Protein AF-A0ABD7Q8H3-F1 (afdb_monomer)

Structure (mmCIF, N/CA/C/O backbone):
data_AF-A0ABD7Q8H3-F1
#
_entry.id   AF-A0ABD7Q8H3-F1
#
loop_
_atom_site.group_PDB
_atom_site.id
_atom_site.type_symbol
_atom_site.label_atom_id
_atom_site.label_alt_id
_atom_site.label_comp_id
_atom_site.label_asym_id
_atom_site.label_entity_id
_atom_site.label_seq_id
_atom_site.pdbx_PDB_ins_code
_atom_site.Cartn_x
_atom_site.Cartn_y
_atom_site.Cartn_z
_atom_site.occupancy
_atom_site.B_iso_or_equiv
_atom_site.auth_seq_id
_atom_site.auth_comp_id
_atom_site.auth_asym_id
_atom_site.auth_atom_id
_atom_site.pdbx_PDB_model_num
ATOM 1 N N . MET A 1 1 ? 25.538 12.477 -61.013 1.00 58.2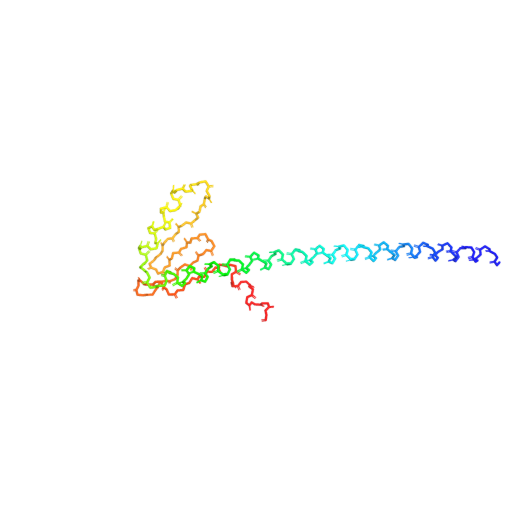5 1 MET A N 1
ATOM 2 C CA . MET A 1 1 ? 25.106 11.161 -60.481 1.00 58.25 1 MET A CA 1
ATOM 3 C C . MET A 1 1 ? 25.909 10.703 -59.263 1.00 58.25 1 MET A C 1
ATOM 5 O O . MET A 1 1 ? 25.280 10.370 -58.277 1.00 58.25 1 MET A O 1
ATOM 9 N N . LYS A 1 2 ? 27.255 10.730 -59.253 1.00 66.94 2 LYS A N 1
ATOM 10 C CA . LYS A 1 2 ? 28.047 10.292 -58.075 1.00 66.94 2 LYS A CA 1
ATOM 11 C C . LYS A 1 2 ? 27.772 11.096 -56.788 1.00 66.94 2 LYS A C 1
ATOM 13 O O . LYS A 1 2 ? 27.602 10.501 -55.733 1.00 66.94 2 LYS A O 1
ATOM 18 N N . SER A 1 3 ? 27.672 12.425 -56.883 1.00 71.25 3 SER A N 1
ATOM 19 C CA . SER A 1 3 ? 27.468 13.298 -55.710 1.00 71.25 3 SER A CA 1
ATOM 20 C C . SER A 1 3 ? 26.106 13.084 -55.029 1.00 71.25 3 SER A C 1
ATOM 22 O O . SER A 1 3 ? 26.025 12.955 -53.813 1.00 71.25 3 SER A O 1
ATOM 24 N N . THR A 1 4 ? 25.033 12.928 -55.813 1.00 83.38 4 THR A N 1
ATOM 25 C CA . THR A 1 4 ? 23.686 12.631 -55.297 1.00 83.38 4 THR A CA 1
ATOM 26 C C . THR A 1 4 ? 23.614 11.263 -54.619 1.00 83.38 4 THR A C 1
ATOM 28 O O . THR A 1 4 ? 22.991 11.140 -53.572 1.00 83.38 4 THR A O 1
ATOM 31 N N . THR A 1 5 ? 24.294 10.244 -55.156 1.00 87.50 5 THR A N 1
ATOM 32 C CA . THR A 1 5 ? 24.365 8.918 -54.520 1.00 87.50 5 THR A CA 1
ATOM 33 C C . THR A 1 5 ? 25.112 8.964 -53.185 1.00 87.50 5 THR A C 1
ATOM 35 O O . THR A 1 5 ? 24.667 8.347 -52.224 1.00 87.50 5 THR A O 1
ATOM 38 N N . ILE A 1 6 ? 26.202 9.735 -53.090 1.00 89.56 6 ILE A N 1
ATOM 39 C CA . ILE A 1 6 ? 26.955 9.914 -51.836 1.00 89.56 6 ILE A CA 1
ATOM 40 C C . ILE A 1 6 ? 26.085 10.590 -50.767 1.00 89.56 6 ILE A C 1
ATOM 42 O O . ILE A 1 6 ? 26.047 10.124 -49.632 1.00 89.56 6 ILE A O 1
ATOM 46 N N . ILE A 1 7 ? 25.335 11.636 -51.129 1.00 90.94 7 ILE A N 1
ATOM 47 C CA . ILE A 1 7 ? 24.422 12.328 -50.204 1.00 90.94 7 ILE A CA 1
ATOM 48 C C . ILE A 1 7 ? 23.332 11.378 -49.686 1.00 90.94 7 ILE A C 1
ATOM 50 O O . ILE A 1 7 ? 23.050 11.371 -48.490 1.00 90.94 7 ILE A O 1
ATOM 54 N N . LEU A 1 8 ? 22.755 10.542 -50.556 1.00 92.06 8 LEU A N 1
ATOM 55 C CA . LEU A 1 8 ? 21.747 9.554 -50.156 1.00 92.06 8 LEU A CA 1
ATOM 56 C C . LEU A 1 8 ? 22.313 8.503 -49.194 1.00 92.06 8 LEU A C 1
ATOM 58 O O . LEU A 1 8 ? 21.658 8.167 -48.213 1.00 92.06 8 LEU A O 1
ATOM 62 N N . ILE A 1 9 ? 23.536 8.022 -49.435 1.00 93.38 9 ILE A N 1
ATOM 63 C CA . ILE A 1 9 ? 24.203 7.066 -48.540 1.00 93.38 9 ILE A CA 1
ATOM 64 C C . ILE A 1 9 ? 24.459 7.704 -47.172 1.00 93.38 9 ILE A C 1
ATOM 66 O O . ILE A 1 9 ? 24.145 7.102 -46.150 1.00 93.38 9 ILE A O 1
ATOM 70 N N . ILE A 1 10 ? 24.979 8.934 -47.136 1.00 93.75 10 ILE A N 1
ATOM 71 C CA . ILE A 1 10 ? 25.223 9.656 -45.880 1.00 93.75 10 ILE A CA 1
ATOM 72 C C . ILE A 1 10 ? 23.908 9.874 -45.124 1.00 93.75 10 ILE A C 1
ATOM 74 O O . ILE A 1 10 ? 23.838 9.612 -43.925 1.00 93.75 10 ILE A O 1
ATOM 78 N N . SER A 1 11 ? 22.851 10.298 -45.819 1.00 93.25 11 SER A N 1
ATOM 79 C CA . SER A 1 11 ? 21.527 10.485 -45.222 1.00 93.25 11 SER A CA 1
ATOM 80 C C . SER A 1 11 ? 20.966 9.181 -44.654 1.00 93.25 11 SER A C 1
ATOM 82 O O . SER A 1 11 ? 20.449 9.187 -43.539 1.00 93.25 11 SER A O 1
ATOM 84 N N . LEU A 1 12 ? 21.127 8.061 -45.367 1.00 95.12 12 LEU A N 1
ATOM 85 C CA . LEU A 1 12 ? 20.707 6.743 -44.897 1.00 95.12 12 LEU A CA 1
ATOM 86 C C . LEU A 1 12 ? 21.465 6.322 -43.634 1.00 95.12 12 LEU A C 1
ATOM 88 O O . LEU A 1 12 ? 20.851 5.835 -42.689 1.00 95.12 12 LEU A O 1
ATOM 92 N N . VAL A 1 13 ? 22.783 6.538 -43.596 1.00 95.81 13 VAL A N 1
ATOM 93 C CA . VAL A 1 13 ? 23.608 6.225 -42.421 1.00 95.81 13 VAL A CA 1
ATOM 94 C C . VAL A 1 13 ? 23.176 7.070 -41.224 1.00 95.81 13 VAL A C 1
ATOM 96 O O . VAL A 1 13 ? 22.941 6.522 -40.150 1.00 95.81 13 VAL A O 1
ATOM 99 N N . ILE A 1 14 ? 23.006 8.383 -41.405 1.00 95.81 14 ILE A N 1
ATOM 100 C CA . ILE A 1 14 ? 22.557 9.284 -40.334 1.00 95.81 14 ILE A CA 1
ATOM 101 C C . ILE A 1 14 ? 21.175 8.869 -39.825 1.00 95.81 14 ILE A C 1
ATOM 103 O O . ILE A 1 14 ? 20.973 8.778 -38.616 1.00 95.81 14 ILE A O 1
ATOM 107 N N . LEU A 1 15 ? 20.236 8.576 -40.728 1.00 96.38 15 LEU A N 1
ATOM 108 C CA . LEU A 1 15 ? 18.890 8.150 -40.355 1.00 96.38 15 LEU A CA 1
ATOM 109 C C . LEU A 1 15 ? 18.916 6.820 -39.597 1.00 96.38 15 LEU A C 1
ATOM 111 O O . LEU A 1 15 ? 18.246 6.687 -38.578 1.00 96.38 15 LEU A O 1
ATOM 115 N N . SER A 1 16 ? 19.734 5.865 -40.044 1.00 96.06 16 SER A N 1
ATOM 116 C CA . SER A 1 16 ? 19.905 4.582 -39.363 1.00 96.06 16 SER A CA 1
ATOM 117 C C . SER A 1 16 ? 20.449 4.760 -37.945 1.00 96.06 16 SER A C 1
ATOM 119 O O . SER A 1 16 ? 19.958 4.105 -37.029 1.00 96.06 16 SER A O 1
ATOM 121 N N . VAL A 1 17 ? 21.431 5.645 -37.751 1.00 96.56 17 VAL A N 1
ATOM 122 C CA . VAL A 1 17 ? 21.981 5.962 -36.423 1.00 96.56 17 VAL A CA 1
ATOM 123 C C . VAL A 1 17 ? 20.937 6.662 -35.550 1.00 96.56 17 VAL A C 1
ATOM 125 O O . VAL A 1 17 ? 20.802 6.356 -34.369 1.00 96.56 17 VAL A O 1
ATOM 128 N N . LEU A 1 18 ? 20.152 7.578 -36.116 1.00 96.38 18 LEU A N 1
ATOM 129 C CA . LEU A 1 18 ? 19.094 8.253 -35.368 1.00 96.38 18 LEU A CA 1
ATOM 130 C C . LEU A 1 18 ? 18.010 7.260 -34.919 1.00 96.38 18 LEU A C 1
ATOM 132 O O . LEU A 1 18 ? 17.561 7.304 -33.775 1.00 96.38 18 LEU A O 1
ATOM 136 N N . CYS A 1 19 ? 17.626 6.330 -35.797 1.00 95.75 19 CYS A N 1
ATOM 137 C CA . CYS A 1 19 ? 16.670 5.274 -35.481 1.00 95.75 19 CYS A CA 1
ATOM 138 C C . CYS A 1 19 ? 17.167 4.365 -34.353 1.00 95.75 19 CYS A C 1
ATOM 140 O O . CYS A 1 19 ? 16.385 4.049 -33.457 1.00 95.75 19 CYS A O 1
ATOM 142 N N . THR A 1 20 ? 18.444 3.967 -34.351 1.00 95.62 20 THR A N 1
ATOM 143 C CA . THR A 1 20 ? 18.988 3.135 -33.267 1.00 95.62 20 THR A CA 1
ATOM 144 C C . THR A 1 20 ? 19.036 3.882 -31.937 1.00 95.62 20 THR A C 1
ATOM 146 O O . THR A 1 20 ? 18.679 3.303 -30.913 1.00 95.62 20 THR A O 1
ATOM 149 N N . VAL A 1 21 ? 19.387 5.173 -31.937 1.00 96.12 21 VAL A N 1
ATOM 150 C CA . VAL A 1 21 ? 19.359 6.009 -30.723 1.00 96.12 21 VAL A CA 1
ATOM 151 C C . VAL A 1 21 ? 17.937 6.151 -30.177 1.00 96.12 21 VAL A C 1
ATOM 153 O O . VAL A 1 21 ? 17.719 5.972 -28.980 1.00 96.12 21 VAL A O 1
ATOM 156 N N . LEU A 1 22 ? 16.951 6.427 -31.035 1.00 95.38 22 LEU A N 1
ATOM 157 C CA . LEU A 1 22 ? 15.552 6.537 -30.614 1.00 95.38 22 LEU A CA 1
ATOM 158 C C . LEU A 1 22 ? 15.008 5.210 -30.078 1.00 95.38 22 LEU A C 1
ATOM 160 O O . LEU A 1 22 ? 14.326 5.206 -29.055 1.00 95.38 22 LEU A O 1
ATOM 164 N N . ALA A 1 23 ? 15.339 4.089 -30.724 1.00 94.50 23 ALA A N 1
ATOM 165 C CA . ALA A 1 23 ? 14.965 2.763 -30.241 1.00 94.50 23 ALA A CA 1
ATOM 166 C C . ALA A 1 23 ? 15.582 2.473 -28.863 1.00 94.50 23 ALA A C 1
ATOM 168 O O . ALA A 1 23 ? 14.883 1.996 -27.971 1.00 94.50 23 ALA A O 1
ATOM 169 N N . TYR A 1 24 ? 16.856 2.822 -28.660 1.00 94.12 24 TYR A N 1
ATOM 170 C CA . TYR A 1 24 ? 17.528 2.680 -27.368 1.00 94.12 24 TYR A CA 1
ATOM 171 C C . TYR A 1 24 ? 16.844 3.507 -26.270 1.00 94.12 24 TYR A C 1
ATOM 173 O O . TYR A 1 24 ? 16.498 2.963 -25.223 1.00 94.12 24 TYR A O 1
ATOM 181 N N . LEU A 1 25 ? 16.572 4.792 -26.526 1.00 93.81 25 LEU A N 1
ATOM 182 C CA . LEU A 1 25 ? 15.872 5.664 -25.573 1.00 93.81 25 LEU A CA 1
ATOM 183 C C . LEU A 1 25 ? 14.458 5.163 -25.260 1.00 93.81 25 LEU A C 1
ATOM 185 O O . LEU A 1 25 ? 13.993 5.272 -24.126 1.00 93.81 25 LEU A O 1
ATOM 189 N N . TRP A 1 26 ? 13.767 4.604 -26.255 1.00 94.19 26 TRP A N 1
ATOM 190 C CA . TRP A 1 26 ? 12.443 4.027 -26.057 1.00 94.19 26 TRP A CA 1
ATOM 191 C C . TRP A 1 26 ? 12.490 2.806 -25.140 1.00 94.19 26 TRP A C 1
ATOM 193 O O . TRP A 1 26 ? 11.663 2.682 -24.234 1.00 94.19 26 TRP A O 1
ATOM 203 N N . ILE A 1 27 ? 13.455 1.911 -25.357 1.00 92.75 27 ILE A N 1
ATOM 204 C CA . ILE A 1 27 ? 13.649 0.712 -24.536 1.00 92.75 27 ILE A CA 1
ATOM 205 C C . ILE A 1 27 ? 14.003 1.110 -23.104 1.00 92.75 27 ILE A C 1
ATOM 207 O O . ILE A 1 27 ? 13.343 0.652 -22.175 1.00 92.75 27 ILE A O 1
ATOM 211 N N . ASP A 1 28 ? 14.971 2.007 -22.922 1.00 92.44 28 ASP A N 1
ATOM 212 C CA . ASP A 1 28 ? 15.404 2.476 -21.602 1.00 92.44 28 ASP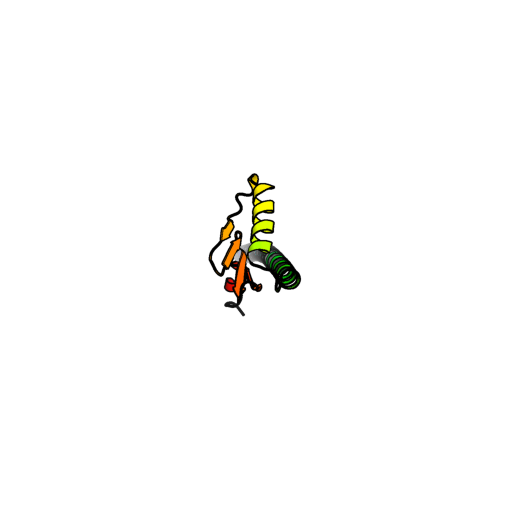 A CA 1
ATOM 213 C C . ASP A 1 28 ? 14.251 3.112 -20.812 1.00 92.44 28 ASP A C 1
ATOM 215 O O . ASP A 1 28 ? 13.980 2.753 -19.661 1.00 92.44 28 ASP A O 1
ATOM 219 N N . ARG A 1 29 ? 13.469 3.974 -21.473 1.00 89.19 29 ARG A N 1
ATOM 220 C CA . ARG A 1 29 ? 12.274 4.573 -20.875 1.00 89.19 29 ARG A CA 1
ATOM 221 C C . ARG A 1 29 ? 11.207 3.530 -20.543 1.00 89.19 29 ARG A C 1
ATOM 223 O O . ARG A 1 29 ? 10.559 3.646 -19.506 1.00 89.19 29 ARG A O 1
ATOM 230 N N . SER A 1 30 ? 11.015 2.527 -21.399 1.00 91.56 30 SER A N 1
ATOM 231 C CA . SER A 1 30 ? 10.035 1.456 -21.171 1.00 91.56 30 SER A CA 1
ATOM 232 C C . SER A 1 30 ? 10.424 0.590 -19.976 1.00 91.56 30 SER A C 1
ATOM 234 O O . SER A 1 30 ? 9.574 0.271 -19.148 1.00 91.56 30 SER A O 1
ATOM 236 N N . ILE A 1 31 ? 11.710 0.257 -19.852 1.00 89.25 31 ILE A N 1
ATOM 237 C CA . ILE A 1 31 ? 12.250 -0.491 -18.716 1.00 89.25 31 ILE A CA 1
ATOM 238 C C . ILE A 1 31 ? 12.096 0.330 -17.436 1.00 89.25 31 ILE A C 1
ATOM 240 O O . ILE A 1 31 ? 11.533 -0.161 -16.460 1.00 89.25 31 ILE A O 1
ATOM 244 N N . THR A 1 32 ? 12.521 1.594 -17.453 1.00 91.12 32 THR A N 1
ATOM 245 C CA . THR A 1 32 ? 12.385 2.497 -16.303 1.00 91.12 32 THR A CA 1
ATOM 246 C C . THR A 1 32 ? 10.929 2.601 -15.854 1.00 91.12 32 THR A C 1
ATOM 248 O O . THR A 1 32 ? 10.637 2.455 -14.669 1.00 91.12 32 THR A O 1
ATOM 251 N N . LEU A 1 33 ? 9.995 2.774 -16.794 1.00 91.19 33 LEU A N 1
ATOM 252 C CA . LEU A 1 33 ? 8.566 2.813 -16.493 1.00 91.19 33 LEU A CA 1
ATOM 253 C C . LEU A 1 33 ? 8.072 1.494 -15.882 1.00 91.19 33 LEU A C 1
ATOM 255 O O . LEU A 1 33 ? 7.334 1.517 -14.900 1.00 91.19 33 LEU A O 1
ATOM 259 N N . ALA A 1 34 ? 8.494 0.351 -16.427 1.00 91.12 34 ALA A N 1
ATOM 260 C CA . ALA A 1 34 ? 8.119 -0.958 -15.905 1.00 91.12 34 ALA A CA 1
ATOM 261 C C . ALA A 1 34 ? 8.604 -1.161 -14.462 1.00 91.12 34 ALA A C 1
ATOM 263 O O . ALA A 1 34 ? 7.839 -1.634 -13.624 1.00 91.12 34 ALA A O 1
ATOM 264 N N . TYR A 1 35 ? 9.838 -0.757 -14.150 1.00 89.56 35 TYR A N 1
ATOM 265 C CA . TYR A 1 35 ? 10.377 -0.842 -12.792 1.00 89.56 35 TYR A CA 1
ATOM 266 C C . TYR A 1 35 ? 9.679 0.106 -11.821 1.00 89.56 35 TYR A C 1
ATOM 268 O O . TYR A 1 35 ? 9.355 -0.307 -10.709 1.00 89.56 35 TYR A O 1
ATOM 276 N N . VAL A 1 36 ? 9.404 1.348 -12.229 1.00 91.19 36 VAL A N 1
ATOM 277 C CA . VAL A 1 36 ? 8.653 2.301 -11.398 1.00 91.19 36 VAL A CA 1
ATOM 278 C C . VAL A 1 36 ? 7.262 1.751 -11.087 1.00 91.19 36 VAL A C 1
ATOM 280 O O . VAL A 1 36 ? 6.872 1.714 -9.921 1.00 91.19 36 VAL A O 1
ATOM 283 N N . ASN A 1 37 ? 6.553 1.241 -12.095 1.00 89.44 37 ASN A N 1
ATOM 284 C CA . ASN A 1 37 ? 5.235 0.639 -11.902 1.00 89.44 37 ASN A CA 1
ATOM 285 C C . ASN A 1 37 ? 5.306 -0.584 -10.983 1.00 89.44 37 ASN A C 1
ATOM 287 O O . ASN A 1 37 ? 4.528 -0.685 -10.041 1.00 89.44 37 ASN A O 1
ATOM 291 N N . ALA A 1 38 ? 6.275 -1.480 -11.194 1.00 88.50 38 ALA A N 1
ATOM 292 C CA . ALA A 1 38 ? 6.457 -2.653 -10.344 1.00 88.50 38 ALA A CA 1
ATOM 293 C C . ALA A 1 38 ? 6.779 -2.277 -8.888 1.00 88.50 38 ALA A C 1
ATOM 295 O O . ALA A 1 38 ? 6.285 -2.932 -7.969 1.00 88.50 38 ALA A O 1
ATOM 296 N N . SER A 1 39 ? 7.572 -1.221 -8.675 1.00 85.31 39 SER A N 1
ATOM 297 C CA . SER A 1 39 ? 7.886 -0.693 -7.345 1.00 85.31 39 SER A CA 1
ATOM 298 C C . SER A 1 39 ? 6.619 -0.203 -6.650 1.00 85.31 39 SER A C 1
ATOM 300 O O . SER A 1 39 ? 6.290 -0.696 -5.572 1.00 85.31 39 SER A O 1
ATOM 302 N N . VAL A 1 40 ? 5.862 0.685 -7.300 1.00 87.19 40 VAL A N 1
ATOM 303 C CA . VAL A 1 40 ? 4.599 1.226 -6.773 1.00 87.19 40 VAL A CA 1
ATOM 304 C C . VAL A 1 40 ? 3.604 0.102 -6.476 1.00 87.19 40 VAL A C 1
ATOM 306 O O . VAL A 1 40 ? 3.072 0.015 -5.370 1.00 87.19 40 VAL A O 1
ATOM 309 N N . ASP A 1 41 ? 3.421 -0.824 -7.414 1.00 88.00 41 ASP A N 1
ATOM 310 C CA . ASP A 1 41 ? 2.554 -1.988 -7.252 1.00 88.00 41 ASP A CA 1
ATOM 311 C C . ASP A 1 41 ? 2.967 -2.867 -6.065 1.00 88.00 41 ASP A C 1
ATOM 313 O O . ASP A 1 41 ? 2.119 -3.382 -5.332 1.00 88.00 41 ASP A O 1
ATOM 317 N N . SER A 1 42 ? 4.272 -3.077 -5.873 1.00 87.31 42 SER A N 1
ATOM 318 C CA . SER A 1 42 ? 4.793 -3.881 -4.767 1.00 87.31 42 SER A CA 1
ATOM 319 C C . SER A 1 42 ? 4.560 -3.215 -3.411 1.00 87.31 42 SER A C 1
ATOM 321 O O . SER A 1 42 ? 4.126 -3.888 -2.474 1.00 87.31 42 SER A O 1
ATOM 323 N N . GLU A 1 43 ? 4.755 -1.898 -3.319 1.00 87.06 43 GLU A N 1
ATOM 324 C CA . GLU A 1 43 ? 4.496 -1.125 -2.106 1.00 87.06 43 GLU A CA 1
ATOM 325 C C . GLU A 1 43 ? 3.009 -1.134 -1.748 1.00 87.06 43 GLU A C 1
ATOM 327 O O . GLU A 1 43 ? 2.645 -1.384 -0.596 1.00 87.06 43 GLU A O 1
ATOM 332 N N . ILE A 1 44 ? 2.137 -0.929 -2.740 1.00 85.88 44 ILE A N 1
ATOM 333 C CA . ILE A 1 44 ? 0.684 -0.970 -2.554 1.00 85.88 44 ILE A CA 1
ATOM 334 C C . ILE A 1 44 ? 0.249 -2.362 -2.091 1.00 85.88 44 ILE A C 1
ATOM 336 O O . ILE A 1 44 ? -0.467 -2.476 -1.093 1.00 85.88 44 ILE A O 1
ATOM 340 N N . ARG A 1 45 ? 0.703 -3.431 -2.762 1.00 86.62 45 ARG A N 1
ATOM 341 C CA . ARG A 1 45 ? 0.387 -4.810 -2.352 1.00 86.62 45 ARG A CA 1
ATOM 342 C C . ARG A 1 45 ? 0.856 -5.097 -0.930 1.00 86.62 45 ARG A C 1
ATOM 344 O O . ARG A 1 45 ? 0.082 -5.643 -0.148 1.00 86.62 45 ARG A O 1
ATOM 351 N N . GLY A 1 46 ? 2.076 -4.694 -0.576 1.00 87.75 46 GLY A N 1
ATOM 352 C CA . GLY A 1 46 ? 2.604 -4.848 0.780 1.00 87.75 46 GLY A CA 1
ATOM 353 C C . GLY A 1 46 ? 1.725 -4.154 1.821 1.00 87.75 46 GLY A C 1
ATOM 354 O O . GLY A 1 46 ? 1.332 -4.770 2.813 1.00 87.75 46 GLY A O 1
ATOM 355 N N . ARG A 1 47 ? 1.330 -2.902 1.562 1.00 86.31 47 ARG A N 1
ATOM 356 C CA . ARG A 1 47 ? 0.422 -2.147 2.441 1.00 86.31 47 ARG A CA 1
ATOM 357 C C . ARG A 1 47 ? -0.946 -2.809 2.570 1.00 86.31 47 ARG A C 1
ATOM 359 O O . ARG A 1 47 ? -1.467 -2.869 3.681 1.00 86.31 47 ARG A O 1
ATOM 366 N N . ILE A 1 48 ? -1.522 -3.310 1.476 1.00 87.00 48 ILE A N 1
ATOM 367 C CA . ILE A 1 48 ? -2.810 -4.019 1.495 1.00 87.00 48 ILE A CA 1
ATOM 368 C C . ILE A 1 48 ? -2.714 -5.274 2.363 1.00 87.00 48 ILE A C 1
ATOM 370 O O . ILE A 1 48 ? -3.520 -5.427 3.274 1.00 87.00 48 ILE A O 1
ATOM 374 N N . ILE A 1 49 ? -1.698 -6.115 2.145 1.00 88.75 49 ILE A N 1
ATOM 375 C CA . ILE A 1 49 ? -1.503 -7.360 2.903 1.00 88.75 49 ILE A CA 1
ATOM 376 C C . ILE A 1 49 ? -1.354 -7.068 4.401 1.00 88.75 49 ILE A C 1
ATOM 378 O O . ILE A 1 49 ? -1.991 -7.724 5.221 1.00 88.75 49 ILE A O 1
ATOM 382 N N . ILE A 1 50 ? -0.553 -6.062 4.768 1.00 90.62 50 ILE A N 1
ATOM 383 C CA . ILE A 1 50 ? -0.375 -5.665 6.172 1.00 90.62 50 ILE A CA 1
ATOM 384 C C . ILE A 1 50 ? -1.683 -5.117 6.754 1.00 90.62 50 ILE A C 1
ATOM 386 O O . ILE A 1 50 ? -2.042 -5.462 7.878 1.00 90.62 50 ILE A O 1
ATOM 390 N N . THR A 1 51 ? -2.412 -4.293 5.997 1.00 90.12 51 THR A N 1
ATOM 391 C CA . THR A 1 51 ? -3.711 -3.746 6.422 1.00 90.12 51 THR A CA 1
ATOM 392 C C . THR A 1 51 ? -4.707 -4.876 6.686 1.00 90.12 51 THR A C 1
ATOM 394 O O . THR A 1 51 ? -5.345 -4.888 7.734 1.00 90.12 51 THR A O 1
ATOM 397 N N . ASP A 1 52 ? -4.799 -5.856 5.786 1.00 89.50 52 ASP A N 1
ATOM 398 C CA . ASP A 1 52 ? -5.706 -6.998 5.925 1.00 89.50 52 ASP A CA 1
ATOM 399 C C . ASP A 1 52 ? -5.309 -7.913 7.087 1.00 89.50 52 ASP A C 1
ATOM 401 O O . ASP A 1 52 ? -6.171 -8.377 7.836 1.00 89.50 52 ASP A O 1
ATOM 405 N N . LEU A 1 53 ? -4.005 -8.117 7.297 1.00 92.38 53 LEU A N 1
ATOM 406 C CA . LEU A 1 53 ? -3.497 -8.857 8.447 1.00 92.38 53 LEU A CA 1
ATOM 407 C C . LEU A 1 53 ? -3.887 -8.165 9.761 1.00 92.38 53 LEU A C 1
ATOM 409 O O . LEU A 1 53 ? -4.464 -8.804 10.638 1.00 92.38 53 LEU A O 1
ATOM 413 N N . ILE A 1 54 ? -3.646 -6.856 9.884 1.00 91.81 54 ILE A N 1
ATOM 414 C CA . ILE A 1 54 ? -4.023 -6.081 11.077 1.00 91.81 54 ILE A CA 1
ATOM 415 C C . ILE A 1 54 ? -5.540 -6.104 11.282 1.00 91.81 54 ILE A C 1
ATOM 417 O O . ILE A 1 54 ? -5.998 -6.301 12.407 1.00 91.81 54 ILE A O 1
ATOM 421 N N . GLU A 1 55 ? -6.323 -5.927 10.215 1.00 91.69 55 GLU A N 1
ATOM 422 C CA . GLU A 1 55 ? -7.782 -5.991 10.290 1.00 91.69 55 GLU A CA 1
ATOM 423 C C . GLU A 1 55 ? -8.250 -7.350 10.812 1.00 91.69 55 GLU A C 1
ATOM 425 O O . GLU A 1 55 ? -9.101 -7.384 11.697 1.00 91.69 55 GLU A O 1
ATOM 430 N N . SER A 1 56 ? -7.672 -8.455 10.326 1.00 91.38 56 SER A N 1
ATOM 431 C CA . SER A 1 56 ? -8.016 -9.804 10.787 1.00 91.38 56 SER A CA 1
ATOM 432 C C . SER A 1 56 ? -7.663 -10.042 12.258 1.00 91.38 56 SER A C 1
ATOM 434 O O . SER A 1 56 ? -8.497 -10.546 13.009 1.00 91.38 56 SER A O 1
ATOM 436 N N . GLU A 1 57 ? -6.476 -9.613 12.688 1.00 92.31 57 GLU A N 1
ATOM 437 C CA . GLU A 1 57 ? -5.965 -9.811 14.048 1.00 92.31 57 GLU A CA 1
ATOM 438 C C . GLU A 1 57 ? -6.705 -8.951 15.077 1.00 92.31 57 GLU A C 1
ATOM 440 O O . GLU A 1 57 ? -6.891 -9.333 16.235 1.00 92.31 57 GLU A O 1
ATOM 445 N N . TRP A 1 58 ? -7.095 -7.736 14.689 1.00 93.62 58 TRP A N 1
ATOM 446 C CA . TRP A 1 58 ? -7.705 -6.774 15.607 1.00 93.62 58 TRP A CA 1
ATOM 447 C C . TRP A 1 58 ? -9.225 -6.725 15.490 1.00 93.62 58 TRP A C 1
ATOM 449 O O . TRP A 1 58 ? -9.876 -5.985 16.237 1.00 93.62 58 TRP A O 1
ATOM 459 N N . ARG A 1 59 ? -9.815 -7.529 14.601 1.00 90.88 59 ARG A N 1
ATOM 460 C CA . ARG A 1 59 ? -11.265 -7.629 14.446 1.00 90.88 59 ARG A CA 1
ATOM 461 C C . ARG A 1 59 ? -11.925 -7.953 15.781 1.00 90.88 59 ARG A C 1
ATOM 463 O O . ARG A 1 59 ? -11.529 -8.870 16.493 1.00 90.88 59 ARG A O 1
ATOM 470 N N . GLY A 1 60 ? -12.959 -7.194 16.133 1.00 88.50 60 GLY A N 1
ATOM 471 C CA . GLY A 1 60 ? -13.693 -7.419 17.378 1.00 88.50 60 GLY A CA 1
ATOM 472 C C . GLY A 1 60 ? -13.044 -6.857 18.649 1.00 88.50 60 GLY A C 1
ATOM 473 O O . GLY A 1 60 ? -13.719 -6.877 19.684 1.00 88.50 60 GLY A O 1
ATOM 474 N N . LYS A 1 61 ? -11.809 -6.327 18.591 1.00 93.06 61 LYS A N 1
ATOM 475 C CA . LYS A 1 61 ? -11.182 -5.593 19.705 1.00 93.06 61 LYS A CA 1
ATOM 476 C C . LYS A 1 61 ? -11.870 -4.256 19.950 1.00 93.06 61 LYS A C 1
ATOM 478 O O . LYS A 1 61 ? -12.479 -3.683 19.042 1.00 93.06 61 LYS A O 1
ATOM 483 N N . SER A 1 62 ? -11.765 -3.768 21.186 1.00 93.12 62 SER A N 1
ATOM 484 C CA . SER A 1 62 ? -12.415 -2.518 21.578 1.00 93.12 62 SER A CA 1
ATOM 485 C C . SER A 1 62 ? -11.664 -1.281 21.096 1.00 93.12 62 SER A C 1
ATOM 487 O O . SER A 1 62 ? -10.445 -1.311 20.916 1.00 93.12 62 SER A O 1
ATOM 489 N N . LEU A 1 63 ? -12.384 -0.166 20.938 1.00 92.25 63 LEU A N 1
ATOM 490 C CA . LEU A 1 63 ? -11.786 1.107 20.532 1.00 92.25 63 LEU A CA 1
ATOM 491 C C . LEU A 1 63 ? -10.676 1.525 21.497 1.00 92.25 63 LEU A C 1
ATOM 493 O O . LEU A 1 63 ? -9.594 1.922 21.074 1.00 92.25 63 LEU A O 1
ATOM 497 N N . ASN A 1 64 ? -10.925 1.405 22.801 1.00 91.38 64 ASN A N 1
ATOM 498 C CA . ASN A 1 64 ? -9.960 1.833 23.804 1.00 91.38 64 ASN A CA 1
ATOM 499 C C . ASN A 1 64 ? -8.709 0.942 23.827 1.00 91.38 64 ASN A C 1
ATOM 501 O O . ASN A 1 64 ? -7.608 1.460 23.966 1.00 91.38 64 ASN A O 1
ATOM 505 N N . GLU A 1 65 ? -8.865 -0.371 23.640 1.00 93.56 65 GLU A N 1
ATOM 506 C CA . GLU A 1 65 ? -7.738 -1.310 23.560 1.00 93.56 65 GLU A CA 1
ATOM 507 C C . GLU A 1 65 ? -6.820 -0.985 22.374 1.00 93.56 65 GLU A C 1
ATOM 509 O O . GLU A 1 65 ? -5.604 -0.878 22.540 1.00 93.56 65 GLU A O 1
ATOM 514 N N . ILE A 1 66 ? -7.401 -0.758 21.190 1.00 93.06 66 ILE A N 1
ATOM 515 C CA . ILE A 1 66 ? -6.638 -0.382 19.994 1.00 93.06 66 ILE A CA 1
ATOM 516 C C . ILE A 1 66 ? -5.980 0.989 20.184 1.00 93.06 66 ILE A C 1
ATOM 518 O O . ILE A 1 66 ? -4.788 1.138 19.921 1.00 93.06 66 ILE A O 1
ATOM 522 N N . TYR A 1 67 ? -6.718 1.977 20.696 1.00 93.50 67 TYR A N 1
ATOM 523 C CA . TYR A 1 67 ? -6.194 3.327 20.905 1.00 93.50 67 TYR A CA 1
ATOM 524 C C . TYR A 1 67 ? -5.004 3.355 21.867 1.00 93.50 67 TYR A C 1
ATOM 526 O O . TYR A 1 67 ? -4.005 4.008 21.584 1.00 93.50 67 TYR A O 1
ATOM 534 N N . GLN A 1 68 ? -5.086 2.633 22.988 1.00 94.00 68 GLN A N 1
ATOM 535 C CA . GLN A 1 68 ? -3.993 2.563 23.960 1.00 94.00 68 GLN A CA 1
ATOM 536 C C . GLN A 1 68 ? -2.731 1.961 23.338 1.00 94.00 68 GLN A C 1
ATOM 538 O O . GLN A 1 68 ? -1.631 2.485 23.531 1.00 94.00 68 GLN A O 1
ATOM 543 N N . LYS A 1 69 ? -2.887 0.904 22.532 1.00 92.75 69 LYS A N 1
ATOM 544 C CA . LYS A 1 69 ? -1.765 0.273 21.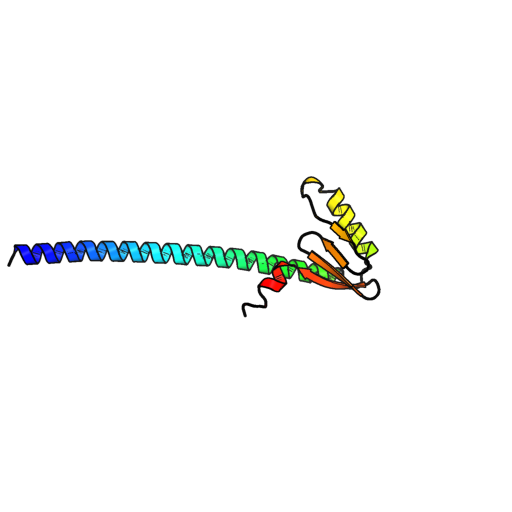832 1.00 92.75 69 LYS A CA 1
ATOM 545 C C . LYS A 1 69 ? -1.116 1.223 20.824 1.00 92.75 69 LYS A C 1
ATOM 547 O O . LYS A 1 69 ? 0.104 1.351 20.824 1.00 92.75 69 LYS A O 1
ATOM 552 N N . LEU A 1 70 ? -1.920 1.923 20.022 1.00 92.31 70 LEU A N 1
ATOM 553 C CA . LEU A 1 70 ? -1.424 2.908 19.057 1.00 92.31 70 LEU A CA 1
ATOM 554 C C . LEU A 1 70 ? -0.759 4.099 19.757 1.00 92.31 70 LEU A C 1
ATOM 556 O O . LEU A 1 70 ? 0.343 4.481 19.384 1.00 92.31 70 LEU A O 1
ATOM 560 N N . SER A 1 71 ? -1.370 4.643 20.812 1.00 92.56 71 SER A N 1
ATOM 561 C CA . SER A 1 71 ? -0.806 5.763 21.576 1.00 92.56 71 SER A CA 1
ATOM 562 C C . SER A 1 71 ? 0.532 5.408 22.223 1.00 92.56 71 SER A C 1
ATOM 564 O O . SER A 1 71 ? 1.464 6.206 22.171 1.00 92.56 71 SER A O 1
ATOM 566 N N . THR A 1 72 ?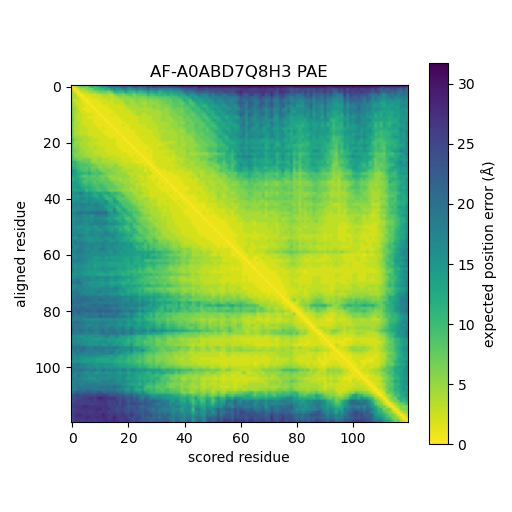 0.658 4.192 22.762 1.00 93.44 72 THR A N 1
ATOM 567 C CA . THR A 1 72 ? 1.930 3.688 23.300 1.00 93.44 72 THR A CA 1
ATOM 568 C C . THR A 1 72 ? 3.013 3.658 22.222 1.00 93.44 72 THR A C 1
ATOM 570 O O . THR A 1 72 ? 4.157 4.012 22.488 1.00 93.44 72 THR A O 1
ATOM 573 N N . GLU A 1 73 ? 2.662 3.263 20.999 1.00 89.81 73 GLU A N 1
ATOM 574 C CA . GLU A 1 73 ? 3.613 3.199 19.890 1.00 89.81 73 GLU A CA 1
ATOM 575 C C . GLU A 1 73 ? 4.049 4.592 19.414 1.00 89.81 73 GLU A C 1
ATOM 577 O O . GLU A 1 73 ? 5.235 4.815 19.180 1.00 89.81 73 GLU A O 1
ATOM 582 N N . VAL A 1 74 ? 3.123 5.557 19.361 1.00 90.31 74 VAL A N 1
ATOM 583 C CA . VAL A 1 74 ? 3.450 6.964 19.063 1.00 90.31 74 VAL A CA 1
ATOM 584 C C . VAL A 1 74 ? 4.396 7.543 20.116 1.00 90.31 74 VAL A C 1
ATOM 586 O O . VAL A 1 74 ? 5.359 8.220 19.774 1.00 90.31 74 VAL A O 1
ATOM 589 N N . GLN A 1 75 ? 4.164 7.242 21.397 1.00 90.75 75 GLN A N 1
ATOM 590 C CA . GLN A 1 75 ? 5.024 7.708 22.490 1.00 90.75 75 GLN A CA 1
ATOM 591 C C . GLN A 1 75 ? 6.423 7.080 22.463 1.00 90.75 75 GLN A C 1
ATOM 593 O O . GLN A 1 75 ? 7.385 7.727 22.870 1.00 90.75 75 GLN A O 1
ATOM 598 N N . LYS A 1 76 ? 6.553 5.835 21.989 1.00 91.88 76 LYS A N 1
ATOM 599 C CA . LYS A 1 76 ? 7.855 5.170 21.806 1.00 91.88 76 LYS A CA 1
ATOM 600 C C . LYS A 1 76 ? 8.652 5.729 20.633 1.00 91.88 76 LYS A C 1
ATOM 602 O O . LYS A 1 76 ? 9.876 5.647 20.660 1.00 91.88 76 LYS A O 1
ATOM 607 N N . HIS A 1 77 ? 7.961 6.266 19.630 1.00 88.00 77 HIS A N 1
ATOM 608 C CA . HIS A 1 77 ? 8.547 6.759 18.387 1.00 88.00 77 HIS A CA 1
ATOM 609 C C . HIS A 1 77 ? 8.183 8.225 18.103 1.00 88.00 77 HIS A C 1
ATOM 611 O O . HIS A 1 77 ? 7.580 8.521 17.061 1.00 88.00 77 HIS A O 1
ATOM 617 N N . PRO A 1 78 ? 8.534 9.166 19.002 1.00 82.00 78 PRO A N 1
ATOM 618 C CA . PRO A 1 78 ? 8.196 10.576 18.829 1.00 82.00 78 PRO A CA 1
ATOM 619 C C . PRO A 1 78 ? 8.842 11.192 17.577 1.00 82.00 78 PRO A C 1
ATOM 621 O O . PRO A 1 78 ? 8.302 12.134 17.006 1.00 82.00 78 PRO A O 1
ATOM 624 N N . GLU A 1 79 ? 9.961 10.641 17.097 1.00 85.25 79 GLU A N 1
ATOM 625 C CA . GLU A 1 79 ? 10.674 11.092 15.898 1.00 85.25 79 GLU A CA 1
ATOM 626 C C . GLU A 1 79 ? 9.873 10.922 14.600 1.00 85.25 79 GLU A C 1
ATOM 628 O O . GLU A 1 79 ? 10.147 11.597 13.608 1.00 85.25 79 GLU A O 1
ATOM 633 N N . LYS A 1 80 ? 8.878 10.028 14.596 1.00 81.44 80 LYS A N 1
ATOM 634 C CA . LYS A 1 80 ? 8.113 9.674 13.394 1.00 81.44 80 LYS A CA 1
ATOM 635 C C . LYS A 1 80 ? 6.938 10.612 13.115 1.00 81.44 80 LYS A C 1
ATOM 637 O O . LYS A 1 80 ? 6.298 10.445 12.084 1.00 81.44 80 LYS A O 1
ATOM 642 N N . ASN A 1 81 ? 6.656 11.578 14.000 1.00 82.25 81 ASN A N 1
ATOM 643 C CA . ASN A 1 81 ? 5.550 12.542 13.865 1.00 82.25 81 ASN A CA 1
ATOM 644 C C . ASN A 1 81 ? 4.214 11.884 13.464 1.00 82.25 81 ASN A C 1
ATOM 646 O O . ASN A 1 81 ? 3.492 12.376 12.598 1.00 82.25 81 ASN A O 1
ATOM 650 N N . ILE A 1 82 ? 3.902 10.741 14.076 1.00 85.69 82 ILE A N 1
ATOM 651 C CA . ILE A 1 82 ? 2.720 9.950 13.731 1.00 85.69 82 ILE A CA 1
ATOM 652 C C . ILE A 1 82 ? 1.461 10.694 14.185 1.00 85.69 82 ILE A C 1
ATOM 654 O O . ILE A 1 82 ? 1.297 10.991 15.370 1.00 85.69 82 ILE A O 1
ATOM 658 N N . VAL A 1 83 ? 0.546 10.953 13.250 1.00 87.44 83 VAL A N 1
ATOM 659 C CA . VAL A 1 83 ? -0.759 11.549 13.557 1.00 87.44 83 VAL A CA 1
ATOM 660 C C . VAL A 1 83 ? -1.655 10.487 14.184 1.00 87.44 83 VAL A C 1
ATOM 662 O O . VAL A 1 83 ? -1.955 9.480 13.549 1.00 87.44 83 VAL A O 1
ATOM 665 N N . LEU A 1 84 ? -2.106 10.716 15.416 1.00 91.06 84 LEU A N 1
ATOM 666 C CA . LEU A 1 84 ? -3.082 9.866 16.094 1.00 91.06 84 LEU A CA 1
ATOM 667 C C . LEU A 1 84 ? -4.251 10.720 16.580 1.00 91.06 84 LEU A C 1
ATOM 669 O O . LEU A 1 84 ? -4.115 11.470 17.545 1.00 91.06 84 LEU A O 1
ATOM 673 N N . ASN A 1 85 ? -5.408 10.547 15.947 1.00 88.81 85 ASN A N 1
ATOM 674 C CA . ASN A 1 85 ? -6.655 11.190 16.341 1.00 88.81 85 ASN A CA 1
ATOM 675 C C . ASN A 1 85 ? -7.707 10.139 16.692 1.00 88.81 85 ASN A C 1
ATOM 677 O O . ASN A 1 85 ? -7.770 9.057 16.108 1.00 88.81 85 ASN A O 1
ATOM 681 N N . LYS A 1 86 ? -8.573 10.468 17.648 1.00 89.56 86 LYS A N 1
ATOM 682 C CA . LYS A 1 86 ? -9.675 9.607 18.076 1.00 89.56 86 LYS A CA 1
ATOM 683 C C . LYS A 1 86 ? -10.981 10.383 18.076 1.00 89.56 86 LYS A C 1
ATOM 685 O O . LYS A 1 86 ? -11.083 11.454 18.667 1.00 89.56 86 LYS A O 1
ATOM 690 N N . THR A 1 87 ? -11.990 9.776 17.474 1.00 87.62 87 THR A N 1
ATOM 691 C CA . THR A 1 87 ? -13.393 10.191 17.514 1.00 87.62 87 THR A CA 1
ATOM 692 C C . THR A 1 87 ? -14.214 9.083 18.189 1.00 87.62 87 THR A C 1
ATOM 694 O O . THR A 1 87 ? -13.684 8.034 18.554 1.00 87.62 87 THR A O 1
ATOM 697 N N . GLU A 1 88 ? -15.521 9.280 18.368 1.00 83.94 88 GLU A N 1
ATOM 698 C CA . GLU A 1 88 ? -16.408 8.297 19.011 1.00 83.94 88 GLU A CA 1
ATOM 699 C C . GLU A 1 88 ? -16.467 6.939 18.291 1.00 83.94 88 GLU A C 1
ATOM 701 O O . GLU A 1 88 ? -16.632 5.906 18.936 1.00 83.94 88 GLU A O 1
ATOM 706 N N . LYS A 1 89 ? -16.340 6.930 16.957 1.00 88.44 89 LYS A N 1
ATOM 707 C CA . LYS A 1 89 ? -16.499 5.725 16.116 1.00 88.44 89 LYS A CA 1
ATOM 708 C C . LYS A 1 89 ? -15.299 5.419 15.224 1.00 88.44 89 LYS A C 1
ATOM 710 O O . LYS A 1 89 ? -15.312 4.411 14.517 1.00 88.44 89 LYS A O 1
ATOM 715 N N . THR A 1 90 ? -14.270 6.260 15.266 1.00 90.56 90 THR A N 1
ATOM 716 C CA . THR A 1 90 ? -13.127 6.165 14.358 1.00 90.56 90 THR A CA 1
ATOM 717 C C . THR A 1 90 ? -11.838 6.494 15.096 1.00 90.56 90 THR A C 1
ATOM 719 O O . THR A 1 90 ? -11.818 7.391 15.938 1.00 90.56 90 THR A O 1
ATOM 722 N N . ILE A 1 91 ? -10.763 5.780 14.773 1.00 92.56 91 ILE A N 1
ATOM 723 C CA . ILE A 1 91 ? -9.396 6.189 15.110 1.00 92.56 91 ILE A CA 1
ATOM 724 C C . ILE A 1 91 ? -8.666 6.445 13.796 1.00 92.56 91 ILE A C 1
ATOM 726 O O . ILE A 1 91 ? -8.674 5.587 12.914 1.00 92.56 91 ILE A O 1
ATOM 730 N N . GLU A 1 92 ? -8.044 7.609 13.671 1.00 91.31 92 GLU A N 1
ATOM 731 C CA . GLU A 1 92 ? -7.139 7.933 12.573 1.00 91.31 92 GLU A CA 1
ATOM 732 C C . GLU A 1 92 ? -5.707 7.779 13.071 1.00 91.31 92 GLU A C 1
ATOM 734 O O . GLU A 1 92 ? -5.324 8.359 14.087 1.00 91.31 92 GLU A O 1
ATOM 739 N N . PHE A 1 93 ? -4.934 6.969 12.364 1.00 90.19 93 PHE A N 1
ATOM 740 C CA . PHE A 1 93 ? -3.528 6.719 12.618 1.00 90.19 93 PHE A CA 1
ATOM 741 C C . PHE A 1 93 ? -2.783 6.894 11.299 1.00 90.19 93 PHE A C 1
ATOM 743 O O . PHE A 1 93 ? -2.730 5.974 10.481 1.00 90.19 93 PHE A O 1
ATOM 750 N N . ASP A 1 94 ? -2.256 8.095 11.083 1.00 88.00 94 ASP A N 1
ATOM 751 C CA . ASP A 1 94 ? -1.612 8.505 9.836 1.00 88.00 94 ASP A CA 1
ATOM 752 C C . ASP A 1 94 ? -2.488 8.198 8.595 1.00 88.00 94 ASP A C 1
ATOM 754 O O . ASP A 1 94 ? -3.597 8.726 8.472 1.00 88.00 94 ASP A O 1
ATOM 758 N N . GLU A 1 95 ? -2.054 7.317 7.688 1.00 85.69 95 GLU A N 1
ATOM 759 C CA . GLU A 1 95 ? -2.828 6.918 6.500 1.00 85.69 95 GLU A CA 1
ATOM 760 C C . GLU A 1 95 ? -3.934 5.876 6.773 1.00 85.69 95 GLU A C 1
ATOM 762 O O . GLU A 1 95 ? -4.701 5.533 5.863 1.00 85.69 95 GLU A O 1
ATOM 767 N N . LEU A 1 96 ? -4.017 5.342 7.997 1.00 89.38 96 LEU A N 1
ATOM 768 C CA . LEU A 1 96 ? -4.958 4.293 8.390 1.00 89.38 96 LEU A CA 1
ATOM 769 C C . LEU A 1 96 ? -6.143 4.854 9.182 1.00 89.38 96 LEU A C 1
ATOM 771 O O . LEU A 1 96 ? -5.993 5.607 10.141 1.00 89.38 96 LEU A O 1
ATOM 775 N N . SER A 1 97 ? -7.344 4.409 8.827 1.00 91.12 97 SER A N 1
ATOM 776 C CA . SER A 1 97 ? -8.589 4.742 9.517 1.00 91.12 97 SER A CA 1
ATOM 777 C C . SER A 1 97 ? -9.267 3.473 10.021 1.00 91.12 97 SER A C 1
ATOM 779 O O . SER A 1 97 ? -9.679 2.614 9.238 1.00 91.12 97 SER A O 1
ATOM 781 N N . PHE A 1 98 ? -9.398 3.361 11.338 1.00 93.12 98 PHE A N 1
ATOM 782 C CA . PHE A 1 98 ? -10.033 2.246 12.033 1.00 93.12 98 PHE A CA 1
ATOM 783 C C . PHE A 1 98 ? -11.491 2.596 12.310 1.00 93.12 98 PHE A C 1
ATOM 785 O O . PHE A 1 98 ? -11.759 3.558 13.026 1.00 93.12 98 PHE A O 1
ATOM 792 N N . PHE A 1 99 ? -12.429 1.808 11.787 1.00 92.50 99 PHE A N 1
ATOM 793 C CA . PHE A 1 99 ? -13.863 2.025 11.969 1.00 92.50 99 PHE A CA 1
ATOM 794 C C . PHE A 1 99 ? -14.446 1.046 12.980 1.00 92.50 99 PHE A C 1
ATOM 796 O O . PHE A 1 99 ? -14.285 -0.176 12.863 1.00 92.50 99 PHE A O 1
ATOM 803 N N . PHE A 1 100 ? -15.179 1.594 13.943 1.00 92.75 100 PHE A N 1
ATOM 804 C CA . PHE A 1 100 ? -15.765 0.851 15.046 1.00 92.75 100 PHE A CA 1
ATOM 805 C C . PHE A 1 100 ? -17.289 0.847 14.966 1.00 92.75 100 PHE A C 1
ATOM 807 O O . PHE A 1 100 ? -17.924 1.858 14.673 1.00 92.75 100 PHE A O 1
ATOM 814 N N . ASP A 1 101 ? -17.873 -0.304 15.277 1.00 91.69 101 ASP A N 1
ATOM 815 C CA . ASP A 1 101 ? -19.313 -0.513 15.390 1.00 91.69 101 ASP A CA 1
ATOM 816 C C . ASP A 1 101 ? -19.585 -1.248 16.704 1.00 91.69 101 ASP A C 1
ATOM 818 O O . ASP A 1 101 ? -18.897 -2.219 17.018 1.00 91.69 101 ASP A O 1
ATOM 822 N N . ASN A 1 102 ? -20.519 -0.753 17.518 1.00 89.75 102 ASN A N 1
ATOM 823 C CA . ASN A 1 102 ? -20.770 -1.261 18.875 1.00 89.75 102 ASN A CA 1
ATOM 824 C C . ASN A 1 102 ? -19.486 -1.455 19.715 1.00 89.75 102 ASN A C 1
ATOM 826 O O . ASN A 1 102 ? -19.306 -2.478 20.376 1.00 89.75 102 ASN A O 1
ATOM 830 N N . ASN A 1 103 ? -18.573 -0.475 19.663 1.00 88.94 103 ASN A N 1
ATOM 831 C CA . ASN A 1 103 ? -17.262 -0.511 20.327 1.00 88.94 103 ASN A CA 1
ATOM 832 C C . ASN A 1 103 ? -16.381 -1.708 19.912 1.00 88.94 103 ASN A C 1
ATOM 834 O O . ASN A 1 103 ? -15.551 -2.167 20.690 1.00 88.94 103 ASN A O 1
ATOM 838 N N . ARG A 1 104 ? -16.550 -2.232 18.697 1.00 91.25 104 ARG A N 1
ATOM 839 C CA . ARG A 1 104 ? -15.720 -3.302 18.136 1.00 91.25 104 ARG A CA 1
ATOM 840 C C . ARG A 1 104 ? -15.184 -2.902 16.774 1.00 91.25 104 ARG A C 1
ATOM 842 O O . ARG A 1 104 ? -15.913 -2.316 15.974 1.00 91.25 104 ARG A O 1
ATOM 849 N N . LEU A 1 105 ? -13.921 -3.224 16.502 1.00 91.31 105 LEU A N 1
ATOM 850 C CA . LEU A 1 105 ? -13.334 -2.967 15.189 1.00 91.31 105 LEU A CA 1
ATOM 851 C C . LEU A 1 105 ? -14.092 -3.762 14.121 1.00 91.31 105 LEU A C 1
ATOM 853 O O . LEU A 1 105 ? -14.164 -4.995 14.192 1.00 91.31 105 LEU A O 1
ATOM 857 N N . LYS A 1 106 ? -14.646 -3.041 13.144 1.00 90.81 106 LYS A N 1
ATOM 858 C CA . LYS A 1 106 ? -15.419 -3.607 12.034 1.00 90.81 106 LYS A CA 1
ATOM 859 C C . LYS A 1 106 ? -14.637 -3.617 10.731 1.00 90.81 106 LYS A C 1
ATOM 861 O O . LYS A 1 106 ? -14.788 -4.568 9.971 1.00 90.81 106 LYS A O 1
ATOM 866 N N . LYS A 1 107 ? -13.874 -2.554 10.472 1.00 89.88 107 LYS A N 1
ATOM 867 C CA . LYS A 1 107 ? -13.161 -2.353 9.211 1.00 89.88 107 LYS A CA 1
ATOM 868 C C . LYS A 1 107 ? -11.927 -1.487 9.414 1.00 89.88 107 LYS A C 1
ATOM 870 O O . LYS A 1 107 ? -11.973 -0.527 10.188 1.00 89.88 107 LYS A O 1
ATOM 875 N N . LEU A 1 108 ? -10.875 -1.777 8.659 1.00 90.38 108 LEU A N 1
ATOM 876 C CA . LEU A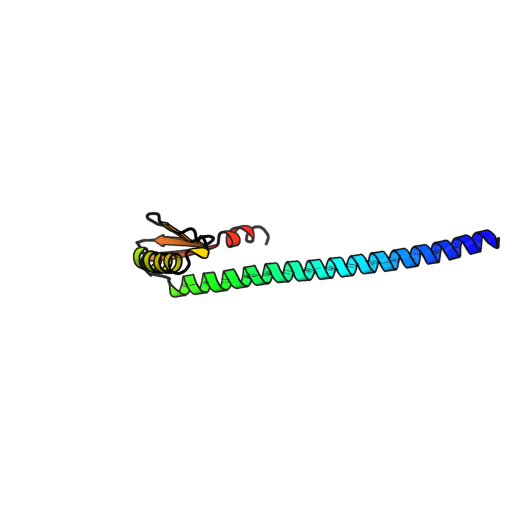 1 108 ? -9.730 -0.900 8.488 1.00 90.38 108 LEU A CA 1
ATOM 877 C C . LEU A 1 108 ? -9.737 -0.340 7.061 1.00 90.38 108 LEU A C 1
ATOM 879 O O . LEU A 1 108 ? -9.998 -1.043 6.084 1.00 90.38 108 LEU A O 1
ATOM 883 N N . SER A 1 109 ? -9.481 0.954 6.919 1.00 86.19 109 SER A N 1
ATOM 884 C CA . SER A 1 109 ? -9.283 1.578 5.614 1.00 86.19 109 SER A CA 1
ATOM 885 C C . SER A 1 109 ? -7.904 2.190 5.560 1.00 86.19 109 SER A C 1
ATOM 887 O O . SER A 1 109 ? -7.491 2.873 6.488 1.00 86.19 109 SER A O 1
ATOM 889 N N . ASN A 1 110 ? -7.225 1.996 4.441 1.00 82.94 110 ASN A N 1
ATOM 890 C CA . ASN A 1 110 ? -6.043 2.766 4.101 1.00 82.94 110 ASN A CA 1
ATOM 891 C C . ASN A 1 110 ? -6.470 3.844 3.097 1.00 82.94 110 ASN A C 1
ATOM 893 O O . ASN A 1 110 ? -7.157 3.532 2.121 1.00 82.94 110 ASN A O 1
ATOM 897 N N . ARG A 1 111 ? -6.105 5.107 3.337 1.00 68.56 111 ARG A N 1
ATOM 898 C CA . ARG A 1 111 ? -6.459 6.244 2.472 1.00 68.56 111 ARG A CA 1
ATOM 899 C C . ARG A 1 111 ? -6.025 6.034 1.014 1.00 68.56 111 ARG A C 1
ATOM 901 O O . ARG A 1 111 ? -6.757 6.422 0.108 1.00 68.56 111 ARG A O 1
ATOM 908 N N . GLN A 1 112 ? -4.909 5.339 0.787 1.00 61.41 112 GLN A N 1
ATOM 909 C CA . GLN A 1 112 ? -4.409 4.976 -0.545 1.00 61.41 112 GLN A CA 1
ATOM 910 C C . GLN A 1 112 ? -5.255 3.881 -1.223 1.00 61.41 112 GLN A C 1
ATOM 912 O O . GLN A 1 112 ? -5.358 3.856 -2.444 1.00 61.41 112 GLN A O 1
ATOM 917 N N . ARG A 1 113 ? -5.936 3.010 -0.461 1.00 55.72 113 ARG A N 1
ATOM 918 C CA . ARG A 1 113 ? -6.762 1.902 -0.992 1.00 55.72 113 ARG A CA 1
ATOM 919 C C . ARG A 1 113 ? -7.920 2.394 -1.867 1.00 55.72 113 ARG A C 1
ATOM 921 O O . ARG A 1 113 ? -8.287 1.725 -2.824 1.00 55.72 113 ARG A O 1
ATOM 928 N N . ASN A 1 114 ? -8.476 3.568 -1.559 1.00 51.06 114 ASN A N 1
ATOM 929 C CA . AS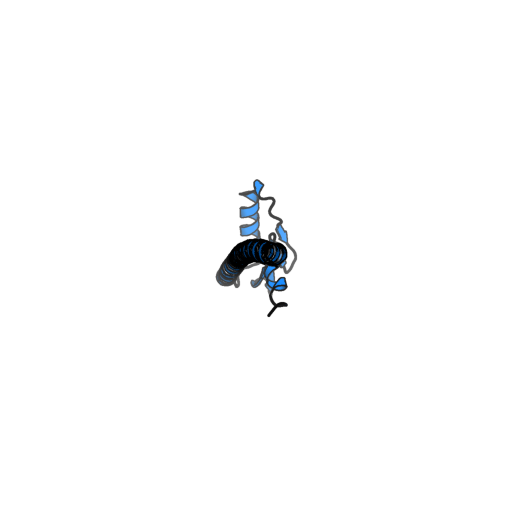N A 1 114 ? -9.627 4.129 -2.276 1.00 51.06 114 ASN A CA 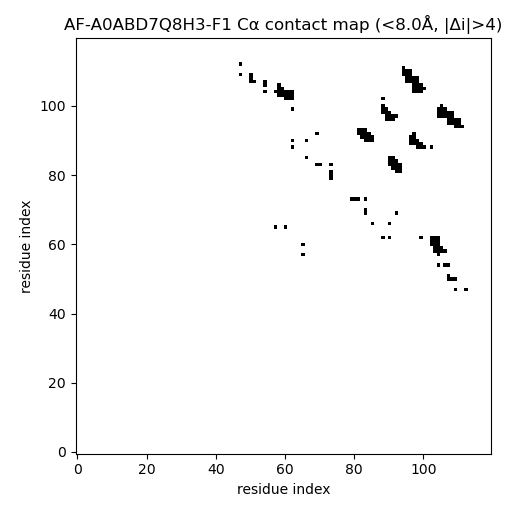1
ATOM 930 C C . ASN A 1 114 ? -9.261 4.810 -3.604 1.00 51.06 114 ASN A C 1
ATOM 932 O O . ASN A 1 114 ? -10.146 5.008 -4.430 1.00 51.06 114 ASN A O 1
ATOM 936 N N . ALA A 1 115 ? -7.990 5.152 -3.833 1.00 52.00 115 ALA A N 1
ATOM 937 C CA . ALA A 1 115 ? -7.573 5.792 -5.080 1.00 52.00 115 ALA A CA 1
ATOM 938 C C . ALA A 1 115 ? -7.516 4.803 -6.261 1.00 52.00 115 ALA A C 1
ATOM 940 O O . ALA A 1 115 ? -7.747 5.202 -7.397 1.00 52.00 115 ALA A O 1
ATOM 941 N N . TYR A 1 116 ? -7.270 3.513 -5.999 1.00 48.53 116 TYR A N 1
ATOM 942 C CA . TYR A 1 116 ? -6.999 2.515 -7.046 1.00 48.53 116 TYR A CA 1
ATOM 943 C C . TYR A 1 116 ? -8.191 1.617 -7.413 1.00 48.53 116 TYR A C 1
ATOM 945 O O . TYR A 1 116 ? -8.144 0.955 -8.444 1.00 48.53 116 TYR A O 1
ATOM 953 N N . ILE A 1 117 ? -9.287 1.621 -6.639 1.00 49.78 117 ILE A N 1
ATOM 954 C CA . ILE A 1 117 ? -10.535 0.922 -7.028 1.00 49.78 117 ILE A 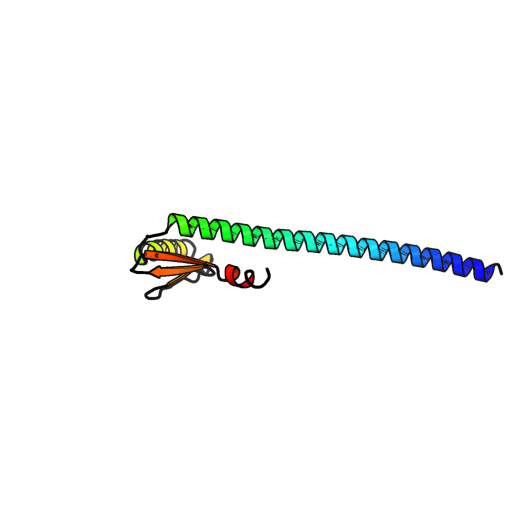CA 1
ATOM 955 C C . ILE A 1 117 ? -11.229 1.639 -8.208 1.00 49.78 117 ILE A C 1
ATOM 957 O O . ILE A 1 117 ? -12.084 1.065 -8.866 1.00 49.78 117 ILE A O 1
ATOM 961 N N . LEU A 1 118 ? -10.839 2.881 -8.515 1.00 42.62 118 LEU A N 1
ATOM 962 C CA . LEU A 1 118 ? -11.389 3.674 -9.622 1.00 42.62 118 LEU A CA 1
ATOM 963 C C . LEU A 1 118 ? -10.658 3.482 -10.964 1.00 42.62 118 LEU A C 1
ATOM 965 O O . LEU A 1 118 ? -11.046 4.106 -11.947 1.00 42.62 118 LEU A O 1
ATOM 969 N N . PHE A 1 119 ? -9.614 2.648 -11.013 1.00 40.41 119 PHE A N 1
ATOM 970 C CA . PHE A 1 119 ? -8.801 2.425 -12.219 1.00 40.41 119 PHE A CA 1
ATOM 971 C C . PHE A 1 119 ? -8.833 0.977 -12.742 1.00 40.41 119 PHE A C 1
ATOM 973 O O . PHE A 1 119 ? -8.050 0.647 -13.632 1.00 40.41 119 PHE A O 1
ATOM 980 N N . PHE A 1 120 ? -9.742 0.141 -12.229 1.00 42.50 120 PHE A N 1
ATOM 981 C CA . PHE A 1 120 ? -10.071 -1.178 -12.783 1.00 42.50 120 PHE A CA 1
ATOM 982 C C . PHE A 1 120 ? -11.511 -1.215 -13.290 1.00 42.50 120 PHE A C 1
ATOM 984 O O . PHE A 1 120 ? -12.393 -0.675 -12.585 1.00 42.50 120 PHE A O 1
#

Solvent-accessible surface area (backbone atoms only — not comparable to full-atom values): 6683 Å² total; per-residue (Å²): 112,70,67,62,53,52,52,51,51,51,50,50,52,52,50,53,53,50,49,52,52,52,52,50,54,50,50,54,52,50,51,52,50,51,51,52,49,51,50,54,53,49,52,50,51,51,50,49,54,52,49,51,50,51,38,64,74,45,49,65,39,39,59,65,62,54,48,52,56,52,52,53,50,43,70,75,41,65,89,69,72,68,48,75,49,79,57,99,47,37,38,39,48,65,63,35,38,40,37,43,53,97,62,16,37,72,47,67,43,49,67,70,62,69,67,58,67,77,76,112

Radius of gyration: 27.5 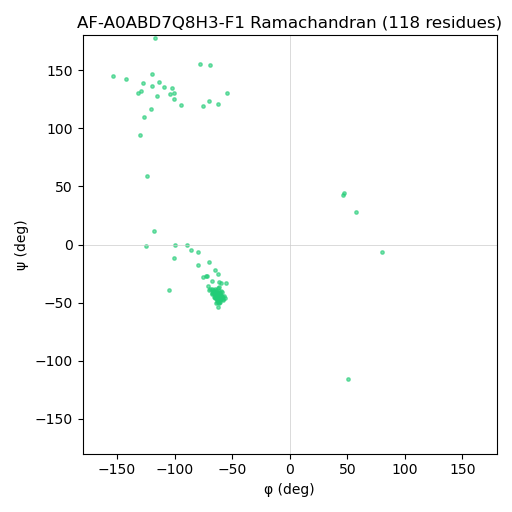Å; Cα contacts (8 Å, |Δi|>4): 93; chains: 1; bounding box: 49×23×84 Å

Foldseek 3Di:
DVVVVVVVVVVVVVVVVVVVVVVVVVVVVVVVVVVVVVVVVVVVVVVVVVQVVCLVVQFFPFPVVVLVVLVVVCVVCVVVVWDWDDDPAWIDTRQKIFGHDPRGTDHIDGVVVVVCVVPD

Nearest PDB structures (foldseek):
  1bh5-assembly1_B  TM=2.866E-01  e=5.036E+00  Homo sapiens
  1px3-assembly1_D  TM=4.288E-01  e=9.658E+00  Escherichia coli

Mean predicted aligned error: 9.14 Å

Secondary structure (DSSP, 8-state):
-HHHHHHHHHHHHHHHHHHHHHHHHHHHHHHHHHHHHHHHHHHHHHHHHHHHHHHHHHTT--HHHHHHHHHHHHHH-GGG---EEE-SSEEEETTEEEEEETTEEEEEEETTHHHHTT--

pLDDT: mean 86.68, std 12.09, range [40.41, 96.56]

InterPro domains:
  IPR028968 Immunity protein 58 [PF15581] (1-108)

Organism: Hafnia alvei (NCBI:txid569)

Sequence (120 aa):
MKSTTIILIISLVILSVLCTVLAYLWIDRSITLAYVNASVDSEIRGRIIITDLIESEWRGKSLNEIYQKLSTEVQKHPEKNIVLNKTEKTIEFDELSFFFDNNRLKKLSNRQRNAYILFF